Protein AF-A0A662KVV5-F1 (afdb_monomer_lite)

Structure (mmCIF, N/CA/C/O backbone):
data_AF-A0A662KVV5-F1
#
_entry.id   AF-A0A662KVV5-F1
#
loop_
_atom_site.group_PDB
_atom_site.id
_atom_site.type_symbol
_atom_site.label_atom_id
_atom_site.label_alt_id
_atom_site.label_comp_id
_atom_site.label_asym_id
_atom_site.label_entity_id
_atom_site.label_seq_id
_atom_site.pdbx_PDB_ins_code
_atom_site.Cartn_x
_atom_site.Cartn_y
_atom_site.Cartn_z
_atom_site.occupancy
_atom_site.B_iso_or_equiv
_atom_site.auth_seq_id
_atom_site.auth_comp_id
_atom_site.auth_asym_id
_atom_site.auth_atom_id
_atom_site.pdbx_PDB_model_num
ATOM 1 N N . MET A 1 1 ? -12.591 -4.366 0.090 1.00 58.78 1 MET A N 1
ATOM 2 C CA . MET A 1 1 ? -12.739 -3.200 0.989 1.00 58.78 1 MET A CA 1
ATOM 3 C C . MET A 1 1 ? -13.553 -2.078 0.343 1.00 58.78 1 MET A C 1
ATOM 5 O O . MET A 1 1 ? -14.522 -1.648 0.945 1.00 58.78 1 MET A O 1
ATOM 9 N N . LEU A 1 2 ? -13.241 -1.654 -0.887 1.00 67.75 2 LEU A N 1
ATOM 10 C CA . LEU A 1 2 ? -13.944 -0.537 -1.546 1.00 67.75 2 LEU A CA 1
ATOM 11 C C . LEU A 1 2 ? -15.301 -0.898 -2.176 1.00 67.75 2 LEU A C 1
ATOM 13 O O . LEU A 1 2 ? -16.159 -0.036 -2.310 1.00 67.75 2 LEU A O 1
ATOM 17 N N . GLN A 1 3 ? -15.546 -2.176 -2.478 1.00 66.75 3 GLN A N 1
ATOM 18 C CA . GLN A 1 3 ? -16.826 -2.633 -3.044 1.00 66.75 3 GLN A CA 1
ATOM 19 C C . GLN A 1 3 ? -18.029 -2.512 -2.083 1.00 66.75 3 GLN A C 1
ATOM 21 O O . GLN A 1 3 ? -19.160 -2.756 -2.487 1.00 66.75 3 GLN A O 1
ATOM 26 N N . GLY A 1 4 ? -17.804 -2.134 -0.818 1.00 72.31 4 GLY A N 1
ATOM 27 C CA . GLY A 1 4 ? -18.877 -1.829 0.135 1.00 72.31 4 GLY A CA 1
ATOM 28 C C . GLY A 1 4 ? -19.512 -0.447 -0.065 1.00 72.31 4 GLY A C 1
ATOM 29 O O . GLY A 1 4 ? -20.539 -0.161 0.544 1.00 72.31 4 GLY A O 1
ATOM 30 N N . PHE A 1 5 ? -18.925 0.405 -0.910 1.00 75.56 5 PHE A N 1
ATOM 31 C CA . PHE A 1 5 ? -19.440 1.735 -1.220 1.00 75.56 5 PHE A CA 1
ATOM 32 C C . PHE A 1 5 ? -20.137 1.708 -2.582 1.00 75.56 5 PHE A C 1
ATOM 34 O O . PHE A 1 5 ? -19.496 1.566 -3.618 1.00 75.56 5 PHE A O 1
ATOM 41 N N . SER A 1 6 ? -21.463 1.843 -2.588 1.00 69.31 6 SER A N 1
ATOM 42 C CA . SER A 1 6 ? -22.290 1.652 -3.787 1.00 69.31 6 SER A CA 1
ATOM 43 C C . SER A 1 6 ? -22.215 2.787 -4.815 1.00 69.31 6 SER A C 1
ATOM 45 O O . SER A 1 6 ? -22.634 2.580 -5.945 1.00 69.31 6 SER A O 1
ATOM 47 N N . ASN A 1 7 ? -21.689 3.963 -4.452 1.00 76.62 7 ASN A N 1
ATOM 48 C CA . ASN A 1 7 ? -21.666 5.161 -5.302 1.00 76.62 7 ASN A CA 1
ATOM 49 C C . ASN A 1 7 ? -20.347 5.942 -5.157 1.00 76.62 7 ASN A C 1
ATOM 51 O O . ASN A 1 7 ? -20.352 7.110 -4.765 1.00 76.62 7 ASN A O 1
ATOM 55 N N . LEU A 1 8 ? -19.207 5.306 -5.433 1.00 80.06 8 LEU A N 1
ATOM 56 C CA . LEU A 1 8 ? -17.955 6.054 -5.582 1.00 80.06 8 LEU A CA 1
ATOM 57 C C . LEU A 1 8 ? -17.920 6.722 -6.969 1.00 80.06 8 LEU A C 1
ATOM 59 O O . LEU A 1 8 ? -18.273 6.071 -7.956 1.00 80.06 8 LEU A O 1
ATOM 63 N N . PRO A 1 9 ? -17.523 8.005 -7.072 1.00 82.50 9 PRO A N 1
ATOM 64 C CA . PRO A 1 9 ? -17.330 8.652 -8.368 1.00 82.50 9 PRO A CA 1
ATOM 65 C C . PRO A 1 9 ? -16.230 7.934 -9.162 1.00 82.50 9 PRO A C 1
ATOM 67 O O . PRO A 1 9 ? -15.409 7.225 -8.592 1.00 82.50 9 PRO A O 1
ATOM 70 N N . SER A 1 10 ? -16.173 8.128 -10.480 1.00 78.31 10 SER A N 1
ATOM 71 C CA . SER A 1 10 ? -15.142 7.497 -11.325 1.00 78.31 10 SER A CA 1
ATOM 72 C C . SER A 1 10 ? -13.718 7.984 -11.023 1.00 78.31 10 SER A C 1
ATOM 74 O O . SER A 1 10 ? -12.754 7.344 -11.421 1.00 78.31 10 SER A O 1
ATOM 76 N N . ASN A 1 11 ? -13.581 9.118 -10.336 1.00 82.00 11 ASN A N 1
ATOM 77 C CA . ASN A 1 11 ? -12.319 9.722 -9.933 1.00 82.00 11 ASN A CA 1
ATOM 78 C C . ASN A 1 11 ? -12.355 10.063 -8.437 1.00 82.00 11 ASN A C 1
ATOM 80 O O . ASN A 1 11 ? -12.805 11.129 -8.023 1.00 82.00 11 ASN A O 1
ATOM 84 N N . TYR A 1 12 ? -11.865 9.147 -7.613 1.00 87.88 12 TYR A N 1
ATOM 85 C CA . TYR A 1 12 ? -11.664 9.386 -6.189 1.00 87.88 12 TYR A CA 1
ATOM 86 C C . TYR A 1 12 ? -10.213 9.125 -5.816 1.00 87.88 12 TYR A C 1
ATOM 88 O O . TYR A 1 12 ? -9.483 8.421 -6.516 1.00 87.88 12 TYR A O 1
ATOM 96 N N . THR A 1 13 ? -9.815 9.703 -4.692 1.00 91.00 13 THR A N 1
ATOM 97 C CA . THR A 1 13 ? -8.571 9.375 -4.013 1.00 91.00 13 THR A CA 1
ATOM 98 C C . THR A 1 13 ? -8.893 8.735 -2.673 1.00 91.00 13 THR A C 1
ATOM 100 O O . THR A 1 13 ? -9.930 9.008 -2.062 1.00 91.00 13 THR A O 1
ATOM 103 N N . LEU A 1 14 ? -8.004 7.862 -2.218 1.00 92.56 14 LEU A N 1
ATOM 104 C CA . LEU A 1 14 ? -8.016 7.339 -0.860 1.00 92.56 14 LEU A CA 1
ATOM 105 C C . LEU A 1 14 ? -6.919 8.055 -0.086 1.00 92.56 14 LEU A C 1
ATOM 107 O O . LEU A 1 14 ? -5.807 8.173 -0.581 1.00 92.56 14 LEU A O 1
ATOM 111 N N . THR A 1 15 ? -7.204 8.491 1.132 1.00 94.94 15 THR A N 1
ATOM 112 C CA . THR A 1 15 ? -6.186 9.074 2.005 1.00 94.94 15 THR A CA 1
ATOM 113 C C . THR A 1 15 ? -6.029 8.186 3.228 1.00 94.94 15 THR A C 1
ATOM 115 O O . THR A 1 15 ? -7.011 7.931 3.925 1.00 94.94 15 THR A O 1
ATOM 118 N N . ALA A 1 16 ? -4.809 7.718 3.484 1.00 94.00 16 ALA A N 1
ATOM 119 C CA . ALA A 1 16 ? -4.453 7.044 4.727 1.00 94.00 16 ALA A CA 1
ATOM 120 C C . ALA A 1 16 ? -3.631 7.994 5.596 1.00 94.00 16 ALA A C 1
ATOM 122 O O . ALA A 1 16 ? -2.652 8.577 5.127 1.00 94.00 16 ALA A O 1
ATOM 123 N N . THR A 1 17 ? -4.023 8.122 6.861 1.00 92.69 17 THR A N 1
ATOM 124 C CA . THR A 1 17 ? -3.340 8.955 7.851 1.00 92.69 17 THR A CA 1
ATOM 125 C C . THR A 1 17 ? -2.890 8.070 9.004 1.00 92.69 17 THR A C 1
ATOM 127 O O . THR A 1 17 ? -3.707 7.408 9.642 1.00 92.69 17 THR A O 1
ATOM 130 N N . ALA A 1 18 ? -1.583 8.047 9.234 1.00 90.19 18 ALA A N 1
ATOM 131 C CA . ALA A 1 18 ? -0.938 7.390 10.356 1.00 90.19 18 ALA A CA 1
ATOM 132 C C . ALA A 1 18 ? -1.224 8.125 11.674 1.00 90.19 18 ALA A C 1
ATOM 134 O O . ALA A 1 18 ? -1.594 9.302 11.691 1.00 90.19 18 ALA A O 1
ATOM 135 N N . SER A 1 19 ? -1.002 7.437 12.794 1.00 86.25 19 SER A N 1
ATOM 136 C CA . SER A 1 19 ? -1.200 7.984 14.143 1.00 86.25 19 SER A CA 1
ATOM 137 C C . SER A 1 19 ? -0.281 9.168 14.475 1.00 86.25 19 SER A C 1
ATOM 139 O O . SER A 1 19 ? -0.645 10.011 15.293 1.00 86.25 19 SER A O 1
ATOM 141 N N . ASP A 1 20 ? 0.869 9.278 13.807 1.00 87.38 20 ASP A N 1
ATOM 142 C CA . ASP A 1 20 ? 1.803 10.407 13.907 1.00 87.38 20 ASP A CA 1
ATOM 143 C C . ASP A 1 20 ? 1.443 11.596 12.988 1.00 87.38 20 ASP A C 1
ATOM 145 O O . ASP A 1 20 ? 2.152 12.602 12.956 1.00 87.38 20 ASP A O 1
ATOM 149 N N . GLY A 1 21 ? 0.332 11.500 12.249 1.00 90.38 21 GLY A N 1
ATOM 150 C CA . GLY A 1 21 ? -0.137 12.511 11.303 1.00 90.38 21 GLY A CA 1
ATOM 151 C C . GLY A 1 21 ? 0.454 12.387 9.896 1.00 90.38 21 GLY A C 1
ATOM 152 O O . GLY A 1 21 ? 0.029 13.123 8.997 1.00 90.38 21 GLY A O 1
ATOM 153 N N . TYR A 1 22 ? 1.385 11.456 9.655 1.00 89.38 22 TYR A N 1
ATOM 154 C CA . TYR A 1 22 ? 1.882 11.187 8.310 1.00 89.38 22 TYR A CA 1
ATOM 155 C C . TYR A 1 22 ? 0.737 10.729 7.405 1.00 89.38 22 TYR A C 1
ATOM 157 O O . TYR A 1 22 ? -0.036 9.841 7.754 1.00 89.38 22 TYR A O 1
ATOM 165 N N . THR A 1 23 ? 0.606 11.353 6.238 1.00 93.75 23 THR A N 1
ATOM 166 C CA . THR A 1 23 ? -0.536 11.136 5.350 1.00 93.75 23 THR A CA 1
ATOM 167 C C . THR A 1 23 ? -0.070 10.822 3.937 1.00 93.75 23 THR A C 1
ATOM 169 O O . THR A 1 23 ? 0.800 11.508 3.400 1.00 93.75 23 THR A O 1
ATOM 172 N N . VAL A 1 24 ? -0.689 9.813 3.324 1.00 95.69 24 VAL A N 1
ATOM 173 C CA . VAL A 1 24 ? -0.491 9.447 1.917 1.00 95.69 24 VAL A CA 1
ATOM 174 C C . VAL A 1 24 ? -1.838 9.446 1.212 1.00 95.69 24 VAL A C 1
ATOM 176 O O . VAL A 1 24 ? -2.801 8.843 1.688 1.00 95.69 24 VAL A O 1
ATOM 179 N N . GLY A 1 25 ? -1.896 10.149 0.082 1.00 96.06 25 GLY A N 1
ATOM 180 C CA . GLY A 1 25 ? -3.005 10.077 -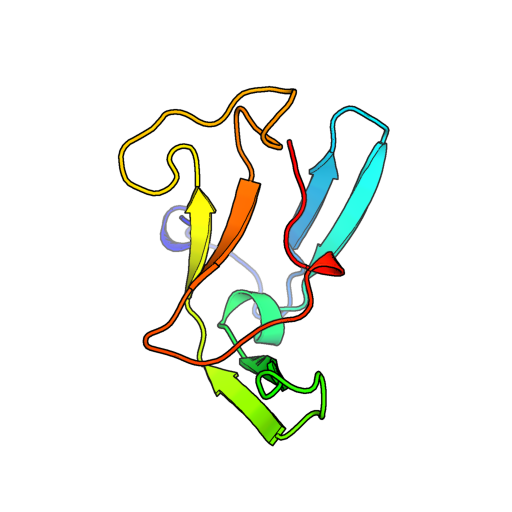0.859 1.00 96.06 25 GLY A CA 1
ATOM 181 C C . GLY A 1 25 ? -2.683 9.072 -1.957 1.00 96.06 25 GLY A C 1
ATOM 182 O O . GLY A 1 25 ? -1.594 9.120 -2.519 1.00 96.06 25 GLY A O 1
ATOM 183 N N . TYR A 1 26 ? -3.636 8.201 -2.259 1.00 95.69 26 TYR A N 1
ATOM 184 C CA . TYR A 1 26 ? -3.581 7.226 -3.337 1.00 95.69 26 TYR A CA 1
ATOM 185 C C . TYR A 1 26 ? -4.562 7.635 -4.428 1.00 95.69 26 TYR A C 1
ATOM 187 O O . TYR A 1 26 ? -5.741 7.900 -4.166 1.00 95.69 26 TYR A O 1
ATOM 195 N N . THR A 1 27 ? -4.064 7.688 -5.653 1.00 94.44 27 THR A N 1
ATOM 196 C CA . THR A 1 27 ? -4.857 7.833 -6.871 1.00 94.44 27 THR A CA 1
ATOM 197 C C . THR A 1 27 ? -5.682 6.577 -7.138 1.00 94.44 27 THR A C 1
ATOM 199 O O . THR A 1 27 ? -5.425 5.512 -6.578 1.00 94.44 27 THR A O 1
ATOM 202 N N . TYR A 1 28 ? -6.676 6.685 -8.020 1.00 91.94 28 TYR A N 1
ATOM 203 C CA . TYR A 1 28 ? -7.464 5.528 -8.440 1.00 91.94 28 TYR A CA 1
ATOM 204 C C . TYR A 1 28 ? -6.592 4.409 -9.032 1.00 91.94 28 TYR A C 1
ATOM 206 O O . TYR A 1 28 ? -6.794 3.248 -8.695 1.00 91.94 28 TYR A O 1
ATOM 214 N N . ASP A 1 29 ? -5.591 4.753 -9.846 1.00 93.44 29 ASP A N 1
ATOM 215 C CA . ASP A 1 29 ? -4.671 3.772 -10.433 1.00 93.44 29 ASP A CA 1
ATOM 216 C C . ASP A 1 29 ? -3.855 3.040 -9.362 1.00 93.44 29 ASP A C 1
ATOM 218 O O . ASP A 1 29 ? -3.780 1.812 -9.380 1.00 93.44 29 ASP A O 1
ATOM 222 N N . GLU A 1 30 ? -3.334 3.762 -8.367 1.00 95.19 30 GLU A N 1
ATOM 223 C CA . GLU A 1 30 ? -2.624 3.146 -7.241 1.00 95.19 30 GLU A CA 1
ATOM 224 C C . GLU A 1 30 ? -3.563 2.265 -6.408 1.00 95.19 30 GLU A C 1
ATOM 226 O O . GLU A 1 30 ? -3.198 1.157 -6.042 1.00 95.19 30 GLU A O 1
ATOM 231 N N . ILE A 1 31 ? -4.803 2.692 -6.160 1.00 93.62 31 ILE A N 1
ATOM 232 C CA . ILE A 1 31 ? -5.815 1.873 -5.470 1.00 93.62 31 ILE A CA 1
ATOM 233 C C . ILE A 1 31 ? -6.105 0.574 -6.235 1.00 93.62 31 ILE A C 1
ATOM 235 O O . ILE A 1 31 ? -6.328 -0.473 -5.623 1.00 93.62 31 ILE A O 1
ATOM 239 N N . MET A 1 32 ? -6.096 0.642 -7.566 1.00 92.62 32 MET A N 1
ATOM 240 C CA . MET A 1 32 ? -6.258 -0.506 -8.454 1.00 92.62 32 MET A CA 1
ATOM 241 C C . MET A 1 32 ? -4.984 -1.351 -8.595 1.00 92.62 32 MET A C 1
ATOM 243 O O . MET A 1 32 ? -5.034 -2.401 -9.230 1.00 92.62 32 MET A O 1
ATOM 247 N N . GLY A 1 33 ? -3.875 -0.941 -7.972 1.00 94.50 33 GLY A N 1
ATOM 248 C CA . GLY A 1 33 ? -2.632 -1.704 -7.937 1.00 94.50 33 GLY A CA 1
ATOM 249 C C . GLY A 1 33 ? -1.585 -1.308 -8.965 1.00 94.50 33 GLY A C 1
ATOM 250 O O . GLY A 1 33 ? -0.505 -1.900 -8.969 1.00 94.50 33 GLY A O 1
ATOM 251 N N . HIS A 1 34 ? -1.884 -0.326 -9.815 1.00 96.50 34 HIS A N 1
ATOM 252 C CA . HIS A 1 34 ? -0.988 0.160 -10.857 1.00 96.50 34 HIS A CA 1
ATOM 253 C C . HIS A 1 34 ? 0.059 1.093 -10.242 1.00 96.50 34 HIS A C 1
ATOM 255 O O . HIS A 1 34 ? -0.110 2.312 -10.201 1.00 96.50 34 HIS A O 1
ATOM 261 N N . VAL A 1 35 ? 1.138 0.510 -9.721 1.00 96.94 35 VAL A N 1
ATOM 262 C CA . VAL A 1 35 ? 2.210 1.239 -9.025 1.00 96.94 35 VAL A CA 1
ATOM 263 C C . VAL A 1 35 ? 3.577 0.935 -9.634 1.00 96.94 35 VAL A C 1
ATOM 265 O O . VAL A 1 35 ? 3.768 -0.164 -10.165 1.00 96.94 35 VAL A O 1
ATOM 268 N N . PRO A 1 36 ? 4.551 1.862 -9.553 1.00 96.88 36 PRO A N 1
ATOM 269 C CA . PRO A 1 36 ? 5.935 1.557 -9.891 1.00 96.88 36 PRO A CA 1
ATOM 270 C C . PRO A 1 36 ? 6.453 0.366 -9.079 1.00 96.88 36 PRO A C 1
ATOM 272 O O . PRO A 1 36 ? 6.257 0.302 -7.858 1.00 96.88 36 PRO A O 1
ATOM 275 N N . VAL A 1 37 ? 7.115 -0.564 -9.763 1.00 97.19 37 VAL A N 1
ATOM 276 C CA . VAL A 1 37 ? 7.734 -1.752 -9.172 1.00 97.19 37 VAL A CA 1
ATOM 277 C C . VAL A 1 37 ? 9.237 -1.750 -9.366 1.00 97.19 37 VAL A C 1
ATOM 279 O O . VAL A 1 37 ? 9.757 -1.143 -10.302 1.00 97.19 37 VAL A O 1
ATOM 282 N N . TYR A 1 38 ? 9.924 -2.437 -8.463 1.00 95.06 38 TYR A N 1
ATOM 283 C CA . TYR A 1 38 ? 11.371 -2.426 -8.351 1.00 95.06 38 TYR A CA 1
ATOM 284 C C . TYR A 1 38 ? 11.936 -3.847 -8.281 1.00 95.06 38 TYR A C 1
ATOM 286 O O . TYR A 1 38 ? 11.254 -4.779 -7.847 1.00 95.06 38 TYR A O 1
ATOM 294 N N . ASP A 1 39 ? 13.189 -4.005 -8.704 1.00 91.88 39 ASP A N 1
ATOM 295 C CA . ASP A 1 39 ? 13.993 -5.196 -8.425 1.00 91.88 39 ASP A CA 1
ATOM 296 C C . ASP A 1 39 ? 14.617 -5.146 -7.012 1.00 91.88 39 ASP A C 1
ATOM 298 O O . ASP A 1 39 ? 14.522 -4.148 -6.294 1.00 91.88 39 ASP A O 1
ATOM 302 N N . GLU A 1 40 ? 15.290 -6.226 -6.604 1.00 91.44 40 GLU A N 1
ATOM 303 C CA . GLU A 1 40 ? 15.971 -6.318 -5.299 1.00 91.44 40 GLU A CA 1
ATOM 304 C C . GLU A 1 40 ? 17.124 -5.314 -5.130 1.00 91.44 40 GLU A C 1
ATOM 306 O O . GLU A 1 40 ? 17.540 -5.024 -4.009 1.00 91.44 40 GLU A O 1
ATOM 311 N N . SER A 1 41 ? 17.645 -4.772 -6.234 1.00 92.81 41 SER A N 1
ATOM 312 C CA . SER A 1 41 ? 18.672 -3.726 -6.224 1.00 92.81 41 SER A CA 1
ATOM 313 C C . SER A 1 41 ? 18.073 -2.317 -6.109 1.00 92.81 41 SER A C 1
ATOM 315 O O . SER A 1 41 ? 18.821 -1.345 -5.998 1.00 92.81 41 SER A O 1
ATOM 317 N N . GLY A 1 42 ? 16.741 -2.196 -6.099 1.00 91.06 42 GLY A N 1
ATOM 318 C CA . GLY A 1 42 ? 16.015 -0.934 -6.004 1.00 91.06 42 GLY A CA 1
ATOM 319 C C . GLY A 1 42 ? 15.860 -0.197 -7.336 1.00 91.06 42 GLY A C 1
ATOM 320 O O . GLY A 1 42 ? 15.487 0.977 -7.326 1.00 91.06 42 GLY A O 1
ATOM 321 N N . ASN A 1 43 ? 16.133 -0.843 -8.473 1.00 94.25 43 ASN A N 1
ATOM 322 C CA . ASN A 1 43 ? 15.898 -0.243 -9.784 1.00 94.25 43 ASN A CA 1
ATOM 323 C C . ASN A 1 43 ? 14.431 -0.393 -10.164 1.00 94.25 43 ASN A C 1
ATOM 325 O O . ASN A 1 43 ? 13.860 -1.469 -10.002 1.00 94.25 43 ASN A O 1
ATOM 329 N N . GLU A 1 44 ? 13.830 0.666 -10.701 1.00 95.75 44 GLU A N 1
ATOM 330 C CA . GLU A 1 44 ? 12.469 0.598 -11.230 1.00 95.75 44 GLU A CA 1
ATOM 331 C C . GLU A 1 44 ? 12.438 -0.294 -12.478 1.00 95.75 44 GLU A C 1
ATOM 333 O O . GLU A 1 44 ? 13.211 -0.096 -13.417 1.00 95.75 44 GLU A O 1
ATOM 338 N N . THR A 1 45 ? 11.551 -1.285 -12.484 1.00 95.75 45 THR A N 1
ATOM 339 C CA . THR A 1 45 ? 11.406 -2.269 -13.568 1.00 95.75 45 THR A CA 1
ATOM 340 C C . THR A 1 45 ? 10.130 -2.068 -14.384 1.00 95.75 45 THR A C 1
ATOM 342 O O . THR A 1 45 ? 9.967 -2.700 -15.429 1.00 95.75 45 THR A O 1
ATOM 345 N N . GLY A 1 46 ? 9.245 -1.163 -13.953 1.00 95.69 46 GLY A N 1
ATOM 346 C CA . GLY A 1 46 ? 8.030 -0.780 -14.669 1.00 95.69 46 GLY A CA 1
ATOM 347 C C . GLY A 1 46 ? 6.854 -0.522 -13.732 1.00 95.69 46 GLY A C 1
ATOM 348 O O . GLY A 1 46 ? 7.035 -0.129 -12.582 1.00 95.69 46 GLY A O 1
ATOM 349 N N . THR A 1 47 ? 5.639 -0.763 -14.225 1.00 96.88 47 THR A N 1
ATOM 350 C CA . THR A 1 47 ? 4.392 -0.669 -13.451 1.00 96.88 47 THR A CA 1
ATOM 351 C C . THR A 1 47 ? 3.819 -2.066 -13.224 1.00 96.88 47 THR A C 1
ATOM 353 O O . THR A 1 47 ? 3.619 -2.814 -14.181 1.00 96.88 47 THR A O 1
ATOM 356 N N . GLY A 1 48 ? 3.575 -2.419 -11.962 1.00 94.94 48 GLY A N 1
ATOM 357 C CA . GLY A 1 48 ? 2.982 -3.697 -11.565 1.00 94.94 48 GLY A CA 1
ATOM 358 C C . GLY A 1 48 ? 1.464 -3.629 -11.402 1.00 94.94 48 GLY A C 1
ATOM 359 O O . GLY A 1 48 ? 0.870 -2.563 -11.521 1.00 94.94 48 GLY A O 1
ATOM 360 N N . ASN A 1 49 ? 0.850 -4.775 -11.099 1.00 95.56 49 ASN A N 1
ATOM 361 C CA . ASN A 1 49 ? -0.575 -4.903 -10.770 1.00 95.56 49 ASN A CA 1
ATOM 362 C C . ASN A 1 49 ? -0.722 -5.534 -9.376 1.00 95.56 49 ASN A C 1
ATOM 364 O O . ASN A 1 49 ? -1.072 -6.705 -9.250 1.00 95.56 49 ASN A O 1
ATOM 368 N N . LEU A 1 50 ? -0.381 -4.783 -8.328 1.00 95.44 50 LEU A N 1
ATOM 369 C CA . LEU A 1 50 ? -0.323 -5.301 -6.957 1.00 95.44 50 LEU A CA 1
ATOM 370 C C . LEU A 1 50 ? -1.673 -5.154 -6.261 1.00 95.44 50 LEU A C 1
ATOM 372 O O . LEU A 1 50 ? -2.368 -4.159 -6.420 1.00 95.44 50 LEU A O 1
ATOM 376 N N . MET A 1 51 ? -2.032 -6.087 -5.389 1.00 95.38 51 MET A N 1
ATOM 377 C CA . MET A 1 51 ? -3.245 -5.932 -4.595 1.00 95.38 51 MET A CA 1
ATOM 378 C C . MET A 1 51 ? -2.993 -5.007 -3.398 1.00 95.38 51 MET A C 1
ATOM 380 O O . MET A 1 51 ? -2.203 -5.331 -2.509 1.00 95.38 51 MET A O 1
ATOM 384 N N . MET A 1 52 ? -3.710 -3.882 -3.337 1.00 95.56 52 MET A N 1
ATOM 385 C CA . MET A 1 52 ? -3.749 -3.030 -2.147 1.00 95.56 52 MET A CA 1
ATOM 386 C C . MET A 1 52 ? -4.613 -3.677 -1.052 1.00 95.56 52 MET A C 1
ATOM 388 O O . MET A 1 52 ? -5.784 -4.001 -1.271 1.00 95.56 52 MET A O 1
ATOM 392 N N . ILE A 1 53 ? -4.058 -3.836 0.150 1.00 94.88 53 ILE A N 1
ATOM 393 C CA . ILE A 1 53 ? -4.750 -4.390 1.321 1.00 94.88 53 ILE A CA 1
ATOM 394 C C . ILE A 1 53 ? -4.532 -3.529 2.564 1.00 94.88 53 ILE A C 1
ATOM 396 O O . ILE A 1 53 ? -3.559 -2.783 2.661 1.00 94.88 53 ILE A O 1
ATOM 400 N N . ILE A 1 54 ? -5.409 -3.708 3.554 1.00 94.81 54 ILE A N 1
ATOM 401 C CA . ILE A 1 54 ? -5.140 -3.313 4.937 1.00 94.81 54 ILE A CA 1
ATOM 402 C C . ILE A 1 54 ? -4.747 -4.569 5.711 1.00 94.81 54 ILE A C 1
ATOM 404 O O . ILE A 1 54 ? -5.583 -5.428 5.997 1.00 94.81 54 ILE A O 1
ATOM 408 N N . ALA A 1 55 ? -3.459 -4.692 6.011 1.00 95.88 55 ALA A N 1
ATOM 409 C CA . ALA A 1 55 ? -2.895 -5.800 6.760 1.00 95.88 55 ALA A CA 1
ATOM 410 C C . ALA A 1 55 ? -2.998 -5.549 8.270 1.00 95.88 55 ALA A C 1
ATOM 412 O O . ALA A 1 55 ? -2.796 -4.433 8.739 1.00 95.88 55 ALA A O 1
ATOM 413 N N . TYR A 1 56 ? -3.264 -6.612 9.028 1.00 96.06 56 TYR A N 1
ATOM 414 C CA . TYR A 1 56 ? -3.173 -6.650 10.498 1.00 96.06 56 TYR A CA 1
ATOM 415 C C . TYR A 1 56 ? -2.250 -7.782 10.990 1.00 96.06 56 TYR A C 1
ATOM 417 O O . TYR A 1 56 ? -1.997 -7.932 12.186 1.00 96.06 56 TYR A O 1
ATOM 425 N N . LYS A 1 57 ? -1.750 -8.603 10.056 1.00 96.06 57 LYS A N 1
ATOM 426 C CA . LYS A 1 57 ? -0.787 -9.681 10.279 1.00 96.06 57 LYS A CA 1
ATOM 427 C C . LYS A 1 57 ? 0.253 -9.702 9.169 1.00 96.06 57 LYS A C 1
ATOM 429 O O . LYS A 1 57 ? -0.084 -9.466 8.013 1.00 96.06 57 LYS A O 1
ATOM 434 N N . GLU A 1 58 ? 1.468 -10.086 9.525 1.00 94.31 58 GLU A N 1
ATOM 435 C CA . GLU A 1 58 ? 2.571 -10.369 8.610 1.00 94.31 58 GLU A CA 1
ATOM 436 C C . GLU A 1 58 ? 3.169 -11.724 9.004 1.00 94.31 58 GLU A C 1
ATOM 438 O O . GLU A 1 58 ? 3.456 -11.963 10.177 1.00 94.31 58 GLU A O 1
ATOM 443 N N . ASN A 1 59 ? 3.265 -12.660 8.052 1.00 93.69 59 ASN A N 1
ATOM 444 C CA . ASN A 1 59 ? 3.737 -14.033 8.299 1.00 93.69 59 ASN A CA 1
ATOM 445 C C . ASN A 1 59 ? 3.031 -14.735 9.481 1.00 93.69 59 ASN A C 1
ATOM 447 O O . ASN A 1 59 ? 3.646 -15.429 10.286 1.00 93.69 59 ASN A O 1
ATOM 451 N N . GLY A 1 60 ? 1.716 -14.524 9.611 1.00 95.81 60 GLY A N 1
ATOM 452 C CA . G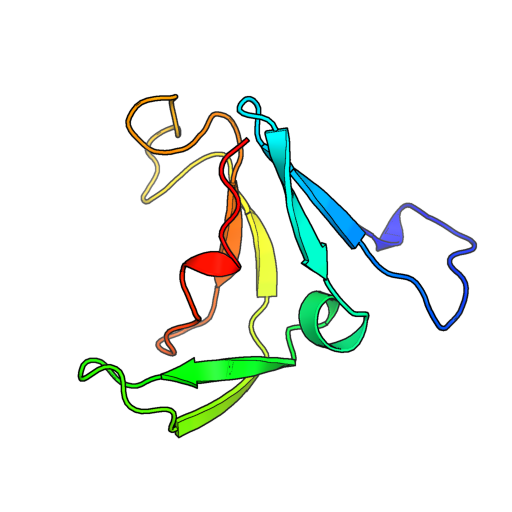LY A 1 60 ? 0.888 -15.103 10.677 1.00 95.81 60 GLY A CA 1
ATOM 453 C C . GLY A 1 60 ? 0.970 -14.390 12.034 1.00 95.81 60 GLY A C 1
ATOM 454 O O . GLY A 1 60 ? 0.129 -14.654 12.899 1.00 95.81 60 GLY A O 1
ATOM 455 N N . VAL A 1 61 ? 1.904 -13.453 12.209 1.00 96.94 61 VAL A N 1
ATOM 456 C CA . VAL A 1 61 ? 2.117 -12.685 13.443 1.00 96.94 61 VAL A CA 1
ATOM 457 C C . VAL A 1 61 ? 1.346 -11.370 13.381 1.00 96.94 61 VAL A C 1
ATOM 459 O O . VAL A 1 61 ? 1.320 -10.716 12.344 1.00 96.94 61 VAL A O 1
ATOM 462 N N . LEU A 1 62 ? 0.694 -10.982 14.480 1.00 96.88 62 LEU A N 1
ATOM 463 C CA . LEU A 1 62 ? -0.019 -9.703 14.569 1.00 96.88 62 LEU A CA 1
ATOM 464 C C . LEU A 1 62 ? 0.950 -8.523 14.463 1.00 96.88 62 LEU A C 1
ATOM 466 O O . LEU A 1 62 ? 1.998 -8.512 15.112 1.00 96.88 62 LEU A O 1
ATOM 470 N N . LEU A 1 63 ? 0.558 -7.518 13.681 1.00 95.75 63 LEU A N 1
ATOM 471 C CA . LEU A 1 63 ? 1.249 -6.236 13.665 1.00 95.75 63 LEU A CA 1
ATOM 472 C C . LEU A 1 63 ? 0.996 -5.496 14.987 1.00 95.75 63 LEU A C 1
ATOM 474 O O . LEU A 1 63 ? -0.084 -5.574 15.570 1.00 95.75 63 LEU A O 1
ATOM 478 N N . ASN A 1 64 ? 2.006 -4.776 15.458 1.00 93.06 64 ASN A N 1
ATOM 479 C CA . ASN A 1 64 ? 1.955 -3.915 16.634 1.00 93.06 64 ASN A CA 1
ATOM 480 C C . ASN A 1 64 ? 2.717 -2.615 16.343 1.00 93.06 64 ASN A C 1
ATOM 482 O O . ASN A 1 64 ? 3.310 -2.481 15.277 1.00 93.06 64 ASN A O 1
ATOM 486 N N . GLU A 1 65 ? 2.742 -1.672 17.281 1.00 87.88 65 GLU A N 1
ATOM 487 C CA . GLU A 1 65 ? 3.367 -0.355 17.073 1.00 87.88 65 GLU A CA 1
ATOM 488 C C . GLU A 1 65 ? 4.830 -0.447 16.598 1.00 87.88 65 GLU A C 1
ATOM 490 O O . GLU A 1 65 ? 5.231 0.229 15.651 1.00 87.88 65 GLU A O 1
ATOM 495 N N . SER A 1 66 ? 5.623 -1.354 17.182 1.00 88.88 66 SER A N 1
ATOM 496 C CA . SER A 1 66 ? 7.032 -1.550 16.801 1.00 88.88 66 SER A CA 1
ATOM 497 C C . SER A 1 66 ? 7.209 -2.198 15.426 1.00 88.88 66 SER A C 1
ATOM 499 O O . SER A 1 66 ? 8.219 -1.985 14.758 1.00 88.88 66 SER A O 1
ATOM 501 N N . THR A 1 67 ? 6.211 -2.961 14.982 1.00 88.06 67 THR A N 1
ATOM 502 C CA . THR A 1 67 ? 6.165 -3.590 13.664 1.00 88.06 67 THR A CA 1
ATOM 503 C C . THR A 1 67 ? 5.200 -2.862 12.736 1.00 88.06 67 THR A C 1
ATOM 505 O O . THR A 1 67 ? 4.753 -3.440 11.759 1.00 88.06 67 THR A O 1
ATOM 508 N N . GLY A 1 68 ? 4.878 -1.588 12.982 1.00 84.00 68 GLY A N 1
ATOM 509 C CA . GLY A 1 68 ? 4.090 -0.757 12.069 1.00 84.00 68 GLY A CA 1
ATOM 510 C C . GLY A 1 68 ? 2.630 -1.177 11.889 1.00 84.00 68 GLY A C 1
ATOM 511 O O . GLY A 1 68 ? 2.161 -1.177 10.750 1.00 84.00 68 GLY A O 1
ATOM 512 N N . GLY A 1 69 ? 1.969 -1.570 12.979 1.00 88.56 69 GLY A N 1
ATOM 513 C CA . GLY A 1 69 ? 0.520 -1.747 13.096 1.00 88.56 69 GLY A CA 1
ATOM 514 C C . GLY A 1 69 ? -0.101 -0.872 14.198 1.00 88.56 69 GLY A C 1
ATOM 515 O O . GLY A 1 69 ? 0.584 0.017 14.706 1.00 88.56 69 GLY A O 1
ATOM 516 N N . PRO A 1 70 ? -1.345 -1.168 14.630 1.00 93.19 70 PRO A N 1
ATOM 517 C CA . PRO A 1 70 ? -2.089 -2.417 14.409 1.00 93.19 70 PRO A CA 1
ATOM 518 C C . PRO A 1 70 ? -2.567 -2.661 12.972 1.00 93.19 70 PRO A C 1
ATOM 520 O O . PRO A 1 70 ? -2.844 -3.811 12.625 1.00 93.19 70 PRO A O 1
ATOM 523 N N . PHE A 1 71 ? -2.621 -1.629 12.128 1.00 94.38 71 PHE A N 1
ATOM 524 C CA . PHE A 1 71 ? -2.981 -1.757 10.721 1.00 94.38 71 PHE A CA 1
ATOM 525 C C . PHE A 1 71 ? -1.899 -1.183 9.810 1.00 94.38 71 PHE A C 1
ATOM 527 O O . PHE A 1 71 ? -1.168 -0.264 10.161 1.00 94.38 71 PHE A O 1
ATOM 534 N N . ARG A 1 72 ? -1.790 -1.713 8.595 1.00 95.00 72 ARG A N 1
ATOM 535 C CA . ARG A 1 72 ? -0.872 -1.174 7.592 1.00 95.00 72 ARG A CA 1
ATOM 536 C C . ARG A 1 72 ? -1.483 -1.255 6.208 1.00 95.00 72 ARG A C 1
ATOM 538 O O . ARG A 1 72 ? -2.038 -2.292 5.852 1.00 95.00 72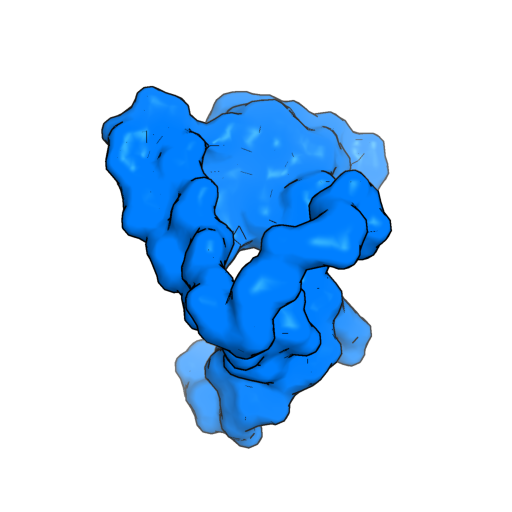 ARG A O 1
ATOM 545 N N . VAL A 1 73 ? -1.343 -0.202 5.412 1.00 95.81 73 VAL A N 1
ATOM 546 C CA . VAL A 1 73 ? -1.508 -0.332 3.963 1.00 95.81 73 VAL A CA 1
ATOM 547 C C . VAL A 1 73 ? -0.366 -1.196 3.433 1.00 95.81 73 VAL A C 1
ATOM 549 O O . VAL A 1 73 ? 0.793 -0.972 3.775 1.00 95.81 73 VAL A O 1
ATOM 552 N N . ALA A 1 74 ? -0.673 -2.183 2.603 1.00 95.25 74 ALA A N 1
ATOM 553 C CA . ALA A 1 74 ? 0.337 -2.981 1.922 1.00 95.25 74 ALA A CA 1
ATOM 554 C C . ALA A 1 74 ? -0.067 -3.227 0.471 1.00 95.25 74 ALA A C 1
ATOM 556 O O . ALA A 1 74 ? -1.253 -3.331 0.159 1.00 95.25 74 ALA A O 1
ATOM 557 N N . PHE A 1 75 ? 0.937 -3.339 -0.392 1.00 96.06 75 PHE A N 1
ATOM 558 C CA . PHE A 1 75 ? 0.789 -3.715 -1.792 1.00 96.06 75 PHE A CA 1
ATOM 559 C C . PHE A 1 75 ? 1.446 -5.076 -1.977 1.00 96.06 75 PHE A C 1
ATOM 561 O O . PHE A 1 75 ? 2.663 -5.188 -1.841 1.00 96.06 75 PHE A O 1
ATOM 568 N N . VAL A 1 76 ? 0.641 -6.105 -2.227 1.00 94.44 76 VAL A N 1
ATOM 569 C CA . VAL A 1 76 ? 1.097 -7.500 -2.251 1.00 94.44 76 VAL A CA 1
ATOM 570 C C . VAL A 1 76 ? 0.932 -8.117 -3.634 1.00 94.44 76 VAL A C 1
ATOM 572 O O . VAL A 1 76 ? -0.066 -7.873 -4.311 1.00 94.44 76 VAL A O 1
ATOM 575 N N . ASP A 1 77 ? 1.913 -8.922 -4.028 1.00 92.44 77 ASP A N 1
ATOM 576 C CA . ASP A 1 77 ? 1.945 -9.714 -5.260 1.00 92.44 77 ASP A CA 1
ATOM 577 C C . ASP A 1 77 ? 2.975 -10.854 -5.108 1.00 92.44 77 ASP A C 1
ATOM 579 O O . ASP A 1 77 ? 3.680 -10.922 -4.096 1.00 92.44 77 ASP A O 1
ATOM 583 N N . ASP A 1 78 ? 3.064 -11.747 -6.093 1.00 86.12 78 ASP A N 1
ATOM 584 C CA . ASP A 1 78 ? 3.965 -12.904 -6.112 1.00 86.12 78 ASP A CA 1
ATOM 585 C C . ASP A 1 78 ? 5.358 -12.566 -6.689 1.00 86.12 78 ASP A C 1
ATOM 587 O O . ASP A 1 78 ? 5.803 -13.136 -7.684 1.00 86.12 78 ASP A O 1
ATOM 591 N N . GLY A 1 79 ? 6.058 -11.611 -6.060 1.00 83.00 79 GLY A N 1
ATOM 592 C CA . GLY A 1 79 ? 7.505 -11.424 -6.266 1.00 83.00 79 GLY A CA 1
ATOM 593 C C . GLY A 1 79 ? 7.983 -10.062 -6.776 1.00 83.00 79 GLY A C 1
ATOM 594 O O . GLY A 1 79 ? 9.187 -9.889 -6.956 1.00 83.00 79 GLY A O 1
ATOM 595 N N . VAL A 1 80 ? 7.101 -9.079 -6.978 1.00 88.31 80 VAL A N 1
ATOM 596 C CA . VAL A 1 80 ? 7.512 -7.694 -7.292 1.00 88.31 80 VAL A CA 1
ATOM 597 C C . VAL A 1 80 ? 7.542 -6.812 -6.043 1.00 88.31 80 VAL A C 1
ATOM 599 O O . VAL A 1 80 ? 6.753 -6.985 -5.112 1.00 88.31 80 VAL A O 1
ATOM 602 N N . ILE A 1 81 ? 8.447 -5.832 -6.024 1.00 94.06 81 ILE A N 1
ATOM 603 C CA . ILE A 1 81 ? 8.651 -4.937 -4.880 1.00 94.06 81 ILE A CA 1
ATOM 604 C C . ILE A 1 81 ? 8.020 -3.578 -5.185 1.00 94.06 81 ILE A C 1
ATOM 606 O O . ILE A 1 81 ? 8.269 -3.004 -6.239 1.00 94.06 81 ILE A O 1
ATOM 610 N N . SER A 1 82 ? 7.229 -3.038 -4.257 1.00 95.62 82 SER A N 1
ATOM 611 C CA . SER A 1 82 ? 6.679 -1.676 -4.340 1.00 95.62 82 SER A CA 1
ATOM 612 C C . SER A 1 82 ? 7.401 -0.710 -3.404 1.00 95.62 82 SER A C 1
ATOM 614 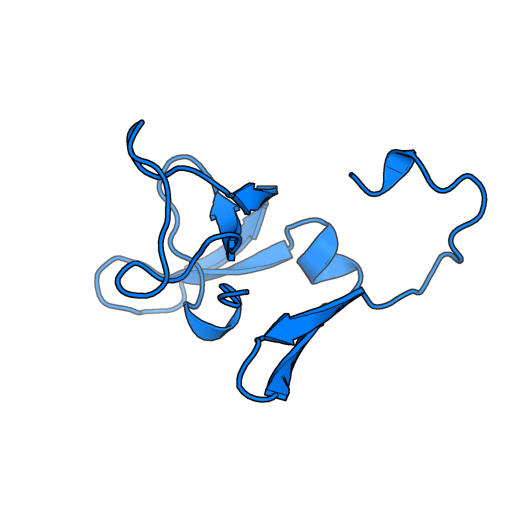O O . SER A 1 82 ? 8.097 -1.109 -2.469 1.00 95.62 82 SER A O 1
ATOM 616 N N . ASN A 1 83 ? 7.225 0.590 -3.639 1.00 95.19 83 ASN A N 1
ATOM 617 C CA . ASN A 1 83 ? 7.836 1.616 -2.802 1.00 95.19 83 ASN A CA 1
ATOM 618 C C . ASN A 1 83 ? 7.275 1.579 -1.368 1.00 95.19 83 ASN A C 1
ATOM 620 O O . ASN A 1 83 ? 6.067 1.704 -1.156 1.00 95.19 83 ASN A O 1
ATOM 624 N N . SER A 1 84 ? 8.156 1.499 -0.367 1.00 92.50 84 SER A N 1
ATOM 625 C CA . SER A 1 84 ? 7.766 1.428 1.048 1.00 92.50 84 SER A CA 1
ATOM 626 C C . SER A 1 84 ? 7.011 2.663 1.551 1.00 92.50 84 SER A C 1
ATOM 628 O O . SER A 1 84 ? 6.273 2.562 2.528 1.00 92.50 84 SER A O 1
ATOM 630 N N . LYS A 1 85 ? 7.119 3.817 0.874 1.00 92.81 85 LYS A N 1
ATOM 631 C CA . LYS A 1 85 ? 6.324 5.020 1.188 1.00 92.81 85 LYS A CA 1
ATOM 632 C C . LYS A 1 85 ? 4.822 4.807 1.006 1.00 92.81 85 LYS A C 1
ATOM 634 O O . LYS A 1 85 ? 4.034 5.480 1.659 1.00 92.81 85 LYS A O 1
ATOM 639 N N . LEU A 1 86 ? 4.426 3.867 0.147 1.00 94.62 86 LEU A N 1
ATOM 640 C CA . LEU A 1 86 ? 3.022 3.515 -0.055 1.00 94.62 86 LEU A CA 1
ATOM 641 C C . LEU A 1 86 ? 2.457 2.692 1.114 1.00 94.62 86 LEU A C 1
ATOM 643 O O . LEU A 1 86 ? 1.240 2.561 1.232 1.00 94.62 86 LEU A O 1
ATOM 647 N N . TRP A 1 87 ? 3.311 2.149 1.987 1.00 94.75 87 TRP A N 1
ATOM 648 C CA . TRP A 1 87 ? 2.928 1.242 3.066 1.00 94.75 87 TRP A CA 1
ATOM 649 C C . TRP A 1 87 ? 2.717 1.995 4.387 1.00 94.75 87 TRP A C 1
ATOM 651 O O . TRP A 1 87 ? 3.503 1.871 5.333 1.00 94.75 87 TRP A O 1
ATOM 661 N N . VAL A 1 88 ? 1.660 2.811 4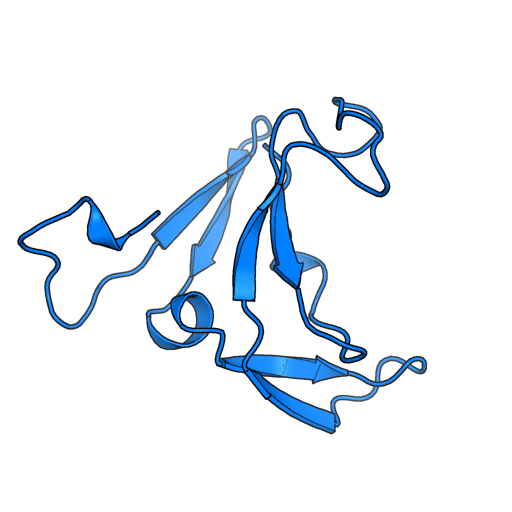.446 1.00 94.94 88 VAL A N 1
ATOM 662 C CA . VAL A 1 88 ? 1.317 3.622 5.628 1.00 94.94 88 VAL A CA 1
ATOM 663 C C . VAL A 1 88 ? 1.008 2.732 6.828 1.00 94.94 88 VAL A C 1
ATOM 665 O O . VAL A 1 88 ? 0.209 1.802 6.732 1.00 94.94 88 VAL A O 1
ATOM 668 N N . ARG A 1 89 ? 1.639 3.042 7.963 1.00 93.31 89 ARG A N 1
ATOM 669 C CA . ARG A 1 89 ? 1.494 2.350 9.251 1.00 93.31 89 ARG A CA 1
ATOM 670 C C . ARG A 1 89 ? 0.486 3.117 10.101 1.00 93.31 89 ARG A C 1
ATOM 672 O O . ARG A 1 89 ? 0.666 4.315 10.294 1.00 93.31 89 ARG A O 1
ATOM 679 N N . MET A 1 90 ? -0.565 2.446 10.557 1.00 88.25 90 MET A N 1
ATOM 680 C CA . MET A 1 90 ? -1.710 3.036 11.258 1.00 88.25 90 MET A CA 1
ATOM 681 C C . MET A 1 90 ?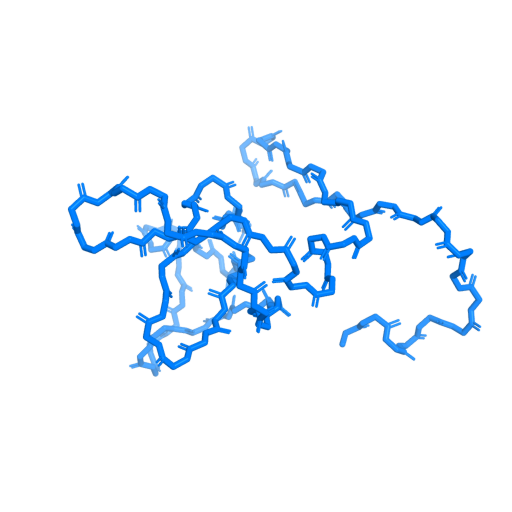 -1.931 2.362 12.604 1.00 88.25 90 MET A C 1
ATOM 683 O O . MET A 1 90 ? -1.934 1.108 12.643 1.00 88.25 90 MET A O 1
#

Radius of gyration: 13.73 Å; chains: 1; bounding box: 41×28×32 Å

pLDDT: mean 90.89, std 7.52, range [58.78, 97.19]

Foldseek 3Di:
DVVVDPDDPPWDWDWDAAPVRDIDIHTPCVQQQFAFWADPVRHTPHTDRWHWDWDQDDPNHGADPVNQENIWTDTDDDHIHGDCSRIHRD

Secondary structure (DSSP, 8-state):
-GGG-TT--SS--EEEE-TTS-EEEE-HHHHTTEEEEE-TTS-EEEEEEPEEEEESEETTEEP-GGGT-S-EEEEE-SS-EE-GGG--B-

Sequence (90 aa):
MLQGFSNLPSNYTLTATASDGYTVGYTYDEIMGHVPVYDESGNETGTGNLMMIIAYKENGVLLNESTGGPFRVAFVDDGVISNSKLWVRM